Protein AF-A0A385XI92-F1 (afdb_monomer_lite)

InterPro domains:
  IPR003497 BRO N-terminal domain [PF02498] (9-43)
  IPR003497 BRO N-terminal domain [PS51750] (1-49)

pLDDT: mean 80.77, std 15.71, range [42.44, 97.19]

Structure (mmCIF, N/CA/C/O backbone):
data_AF-A0A385XI92-F1
#
_entry.id   AF-A0A385XI92-F1
#
loop_
_atom_site.group_PDB
_atom_site.id
_atom_site.type_symbol
_atom_site.label_atom_id
_atom_site.label_alt_id
_atom_site.label_comp_id
_atom_site.label_asym_id
_atom_site.label_entity_id
_atom_site.label_seq_id
_atom_site.pdbx_PDB_ins_code
_atom_site.Cartn_x
_atom_site.Cartn_y
_atom_site.Cartn_z
_atom_site.occupancy
_atom_site.B_iso_or_equiv
_atom_site.auth_seq_id
_atom_site.auth_comp_id
_atom_site.auth_asym_id
_atom_site.auth_atom_id
_atom_site.pdbx_PDB_model_num
ATOM 1 N N . MET A 1 1 ? -1.709 -24.826 -42.541 1.00 44.91 1 MET A N 1
ATOM 2 C CA . MET A 1 1 ? -0.319 -25.201 -42.208 1.00 44.91 1 MET A CA 1
ATOM 3 C C . MET A 1 1 ? -0.033 -24.626 -40.836 1.00 44.91 1 MET A C 1
ATOM 5 O O . MET A 1 1 ? 0.054 -23.412 -40.724 1.00 44.91 1 MET A O 1
ATOM 9 N N . GLU A 1 2 ? 0.002 -25.461 -39.801 1.00 51.88 2 GLU A N 1
ATOM 10 C CA . GLU A 1 2 ? 0.346 -25.029 -38.439 1.00 51.88 2 GLU A CA 1
ATOM 11 C C . GLU A 1 2 ? 1.842 -25.262 -38.175 1.00 51.88 2 GLU A C 1
ATOM 13 O O . GLU A 1 2 ? 2.413 -26.230 -38.678 1.00 51.88 2 GLU A O 1
ATOM 18 N N . HIS A 1 3 ? 2.494 -24.346 -37.450 1.00 61.97 3 HIS A N 1
ATOM 19 C CA . HIS A 1 3 ? 3.950 -24.328 -37.247 1.00 61.97 3 HIS A CA 1
ATOM 20 C C . HIS A 1 3 ? 4.358 -25.015 -35.921 1.00 61.97 3 HIS A C 1
ATOM 22 O O . HIS A 1 3 ? 3.984 -24.519 -34.857 1.00 61.97 3 HIS A O 1
ATOM 28 N N . PRO A 1 4 ? 5.168 -26.094 -35.942 1.00 64.88 4 PRO A N 1
ATOM 29 C CA . PRO A 1 4 ? 5.324 -27.019 -34.810 1.00 64.88 4 PRO A CA 1
ATOM 30 C C . PRO A 1 4 ? 6.434 -26.689 -33.783 1.00 64.88 4 PRO A C 1
ATOM 32 O O . PRO A 1 4 ? 6.921 -27.591 -33.111 1.00 64.88 4 PRO A O 1
ATOM 35 N N . TRP A 1 5 ? 6.857 -25.429 -33.613 1.00 63.03 5 TRP A N 1
ATOM 36 C CA . TRP A 1 5 ? 8.017 -25.093 -32.747 1.00 63.03 5 TRP A CA 1
ATOM 37 C C . TRP A 1 5 ? 7.770 -24.054 -31.654 1.00 63.03 5 TRP A C 1
ATOM 39 O O . TRP A 1 5 ? 8.697 -23.714 -30.918 1.00 63.03 5 TRP A O 1
ATOM 49 N N . ARG A 1 6 ? 6.549 -23.535 -31.496 1.00 60.31 6 ARG A N 1
ATOM 50 C CA . ARG A 1 6 ? 6.285 -22.549 -30.440 1.00 60.31 6 ARG A CA 1
ATOM 51 C C . ARG A 1 6 ? 5.862 -23.240 -29.142 1.00 60.31 6 ARG A C 1
ATOM 53 O O . ARG A 1 6 ? 4.695 -23.206 -28.767 1.00 60.31 6 ARG A O 1
ATOM 60 N N . ASN A 1 7 ? 6.828 -23.838 -28.444 1.00 64.69 7 ASN A N 1
ATOM 61 C CA . ASN A 1 7 ? 6.671 -24.152 -27.024 1.00 64.69 7 ASN A CA 1
ATOM 62 C C . ASN A 1 7 ? 6.607 -22.827 -26.263 1.00 64.69 7 ASN A C 1
ATOM 64 O O . ASN A 1 7 ? 7.625 -22.191 -25.998 1.00 64.69 7 ASN A O 1
ATOM 68 N N . THR A 1 8 ? 5.392 -22.362 -25.988 1.00 66.50 8 THR A N 1
ATOM 69 C CA . THR A 1 8 ? 5.192 -21.195 -25.130 1.00 66.50 8 THR A CA 1
ATOM 70 C C . THR A 1 8 ? 5.288 -21.701 -23.700 1.00 66.50 8 THR A C 1
ATOM 72 O O . THR A 1 8 ? 4.308 -22.190 -23.144 1.00 66.50 8 THR A O 1
ATOM 75 N N . GLU A 1 9 ? 6.489 -21.672 -23.129 1.00 74.75 9 GLU A N 1
ATOM 76 C CA . GLU A 1 9 ? 6.653 -21.921 -21.700 1.00 74.75 9 GLU A CA 1
ATOM 77 C C . GLU A 1 9 ? 5.978 -20.780 -20.935 1.00 74.75 9 GLU A C 1
ATOM 79 O O . GLU A 1 9 ? 6.358 -19.612 -21.040 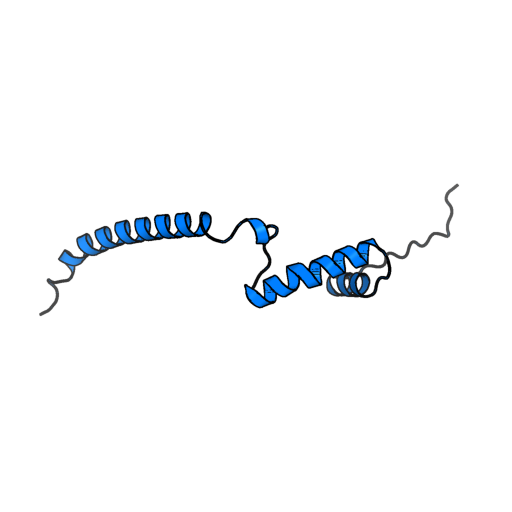1.00 74.75 9 GLU A O 1
ATOM 84 N N . TYR A 1 10 ? 4.919 -21.117 -20.202 1.00 77.50 10 TYR A N 1
ATOM 85 C CA . TYR A 1 10 ? 4.241 -20.178 -19.325 1.00 77.50 10 TYR A CA 1
ATOM 86 C C . TYR A 1 10 ? 4.990 -20.118 -17.996 1.00 77.50 10 TYR A C 1
ATOM 88 O O . TYR A 1 10 ? 5.005 -21.085 -17.235 1.00 77.50 10 TYR A O 1
ATOM 96 N N . SER A 1 11 ? 5.579 -18.966 -17.690 1.00 81.75 11 SER A N 1
ATOM 97 C CA . SER A 1 11 ? 6.134 -18.709 -16.362 1.00 81.75 11 SER A CA 1
ATOM 98 C C . SER A 1 11 ? 5.004 -18.391 -15.388 1.00 81.75 11 SER A C 1
ATOM 100 O O . SER A 1 11 ? 4.437 -17.299 -15.415 1.00 81.75 11 SER A O 1
ATOM 102 N N . ILE A 1 12 ? 4.677 -19.351 -14.523 1.00 88.62 12 ILE A N 1
ATOM 103 C CA . ILE A 1 12 ? 3.719 -19.172 -13.430 1.00 88.62 12 ILE A CA 1
ATOM 104 C C . ILE A 1 12 ? 4.494 -18.708 -12.197 1.00 88.62 12 ILE A C 1
ATOM 106 O O . ILE A 1 12 ? 5.407 -19.389 -11.734 1.00 88.62 12 ILE A O 1
ATOM 110 N N . ILE A 1 13 ? 4.124 -17.550 -11.658 1.00 93.12 13 ILE A N 1
ATOM 111 C CA . ILE A 1 13 ? 4.691 -17.010 -10.420 1.00 93.12 13 ILE A CA 1
ATOM 112 C C . ILE A 1 13 ? 3.583 -16.809 -9.391 1.00 93.12 13 ILE A C 1
ATOM 114 O O . ILE A 1 13 ? 2.448 -16.489 -9.739 1.00 93.12 13 ILE A O 1
ATOM 118 N N . ASN A 1 14 ? 3.922 -16.999 -8.119 1.00 95.56 14 ASN A N 1
ATOM 119 C CA . ASN A 1 14 ? 3.033 -16.665 -7.011 1.00 95.56 14 ASN A CA 1
ATOM 120 C C . ASN A 1 14 ? 3.117 -15.164 -6.675 1.00 95.56 14 ASN A C 1
ATOM 122 O O . ASN A 1 14 ? 3.890 -14.414 -7.274 1.00 95.56 14 ASN A O 1
ATOM 126 N N . GLU A 1 15 ? 2.338 -14.724 -5.689 1.00 95.50 15 GLU A N 1
ATOM 127 C CA . GLU A 1 15 ? 2.284 -13.318 -5.280 1.00 95.50 15 GLU A CA 1
ATOM 128 C C . GLU A 1 15 ? 3.643 -12.776 -4.799 1.00 95.50 15 GLU A C 1
ATOM 130 O O . GLU A 1 15 ? 4.046 -11.675 -5.174 1.00 95.50 15 GLU A O 1
ATOM 135 N N . SER A 1 16 ? 4.401 -13.571 -4.038 1.00 96.31 16 SER A N 1
ATOM 136 C CA . SER A 1 16 ? 5.749 -13.183 -3.608 1.00 96.31 16 SER A CA 1
ATOM 137 C C . SER A 1 16 ? 6.670 -12.951 -4.812 1.00 96.31 16 SER A C 1
ATOM 139 O O . SER A 1 16 ? 7.325 -11.911 -4.896 1.00 96.31 16 SER A O 1
ATOM 141 N N . GLY A 1 17 ? 6.652 -13.864 -5.788 1.00 95.50 17 GLY A N 1
ATOM 142 C CA . GLY A 1 17 ? 7.409 -13.738 -7.031 1.00 95.50 17 G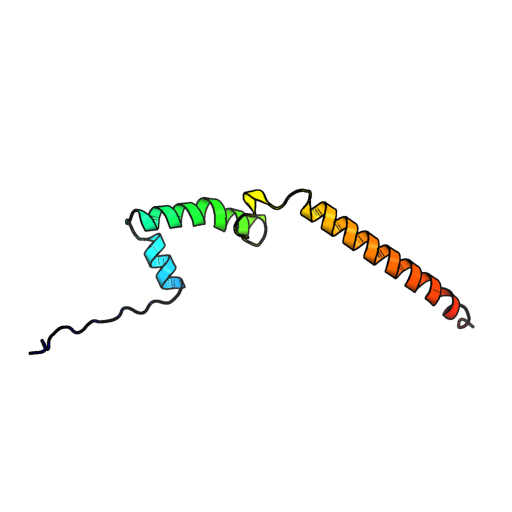LY A CA 1
ATOM 143 C C . GLY A 1 17 ? 6.976 -12.540 -7.878 1.00 95.50 17 GLY A C 1
ATOM 144 O O . GLY A 1 17 ? 7.829 -11.848 -8.437 1.00 95.50 17 GLY A O 1
ATOM 145 N N . LEU A 1 18 ? 5.674 -12.241 -7.925 1.00 94.62 18 LEU A N 1
ATOM 146 C CA . LEU A 1 18 ? 5.140 -11.057 -8.599 1.00 94.62 18 LEU A CA 1
ATOM 147 C C . LEU A 1 18 ? 5.714 -9.772 -7.993 1.00 94.62 18 LEU A C 1
ATOM 149 O O . LEU A 1 18 ? 6.227 -8.923 -8.727 1.00 94.62 18 LEU A O 1
ATOM 153 N N . TYR A 1 19 ? 5.689 -9.634 -6.666 1.00 95.62 19 TYR A N 1
ATOM 154 C CA . TYR A 1 19 ? 6.269 -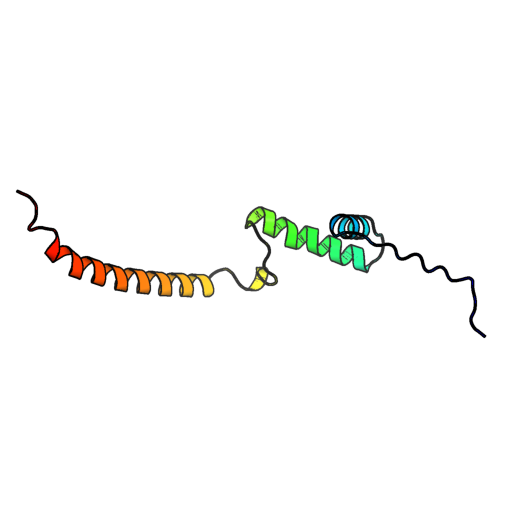8.462 -6.016 1.00 95.62 19 TYR A CA 1
ATOM 155 C C . TYR A 1 19 ? 7.781 -8.388 -6.224 1.00 95.62 19 TYR A C 1
ATOM 157 O O . TYR A 1 19 ? 8.274 -7.325 -6.596 1.00 95.62 19 TYR A O 1
ATOM 165 N N . SER A 1 20 ? 8.525 -9.488 -6.077 1.00 95.50 20 SER A N 1
ATOM 166 C CA . SER A 1 20 ? 9.969 -9.511 -6.360 1.00 95.50 20 SER A CA 1
ATOM 167 C C . SER A 1 20 ? 10.290 -9.045 -7.786 1.00 95.50 20 SER A C 1
ATOM 169 O O . SER A 1 20 ? 11.227 -8.263 -7.993 1.00 95.50 20 SER A O 1
ATOM 171 N N . LEU A 1 21 ? 9.488 -9.459 -8.770 1.00 94.94 21 LEU A N 1
ATOM 172 C CA . LEU A 1 21 ? 9.631 -9.039 -10.161 1.00 94.94 21 LEU A CA 1
ATOM 173 C C . LEU A 1 21 ? 9.365 -7.537 -10.335 1.00 94.94 21 LEU A C 1
ATOM 175 O O . LEU A 1 21 ? 10.158 -6.829 -10.958 1.00 94.94 21 LEU A O 1
ATOM 179 N N . ILE A 1 22 ? 8.281 -7.017 -9.759 1.00 95.44 22 ILE A N 1
ATOM 180 C CA . ILE A 1 22 ? 7.946 -5.590 -9.855 1.00 95.44 22 ILE A CA 1
ATOM 181 C C . ILE A 1 22 ? 9.001 -4.731 -9.141 1.00 95.44 22 ILE A C 1
ATOM 183 O O . ILE A 1 22 ? 9.444 -3.709 -9.676 1.00 95.44 22 ILE A O 1
ATOM 187 N N . LEU A 1 23 ? 9.445 -5.156 -7.954 1.00 94.38 23 LEU A N 1
ATOM 188 C CA . LEU A 1 23 ? 10.426 -4.433 -7.149 1.00 94.38 23 LEU A CA 1
ATOM 189 C C . LEU A 1 23 ? 11.785 -4.323 -7.869 1.00 94.38 23 LEU A C 1
ATOM 191 O O . LEU A 1 23 ? 12.392 -3.245 -7.898 1.00 94.38 23 LEU A O 1
ATOM 195 N N . SER A 1 24 ? 12.216 -5.392 -8.541 1.00 95.06 24 SER A N 1
ATOM 196 C CA . SER A 1 24 ? 13.470 -5.433 -9.310 1.00 95.06 24 SER A CA 1
ATOM 197 C C . SER A 1 24 ? 13.381 -4.803 -10.710 1.00 95.06 24 SER A C 1
ATOM 199 O O . SER A 1 24 ? 14.398 -4.378 -11.263 1.00 95.06 24 SER A O 1
ATOM 201 N N . SER A 1 25 ? 12.180 -4.673 -11.281 1.00 96.12 25 SER A N 1
ATOM 202 C CA . SER A 1 25 ? 11.986 -4.179 -12.649 1.00 96.12 25 SER A CA 1
ATOM 203 C C . SER A 1 25 ? 12.430 -2.721 -12.856 1.00 96.12 25 SER A C 1
ATOM 205 O O . SER A 1 25 ? 12.244 -1.837 -12.008 1.00 96.12 25 SER A O 1
ATOM 207 N N . LYS A 1 26 ? 13.003 -2.448 -14.037 1.00 95.69 26 LYS A N 1
ATOM 208 C CA . LYS A 1 26 ? 13.425 -1.108 -14.490 1.00 95.69 26 LYS A CA 1
ATOM 209 C C . LYS A 1 26 ? 12.370 -0.394 -15.345 1.00 95.69 26 LYS A C 1
ATOM 211 O O . LYS A 1 26 ? 12.573 0.773 -15.685 1.00 95.69 26 LYS A O 1
ATOM 216 N N . LEU A 1 27 ? 11.264 -1.067 -15.674 1.00 97.19 27 LEU A N 1
ATOM 217 C CA . LEU A 1 27 ? 10.202 -0.515 -16.515 1.00 97.19 27 LEU A CA 1
ATOM 218 C C . LEU A 1 27 ? 9.539 0.710 -15.854 1.00 97.19 27 LEU A C 1
ATOM 220 O O . LEU A 1 27 ? 9.362 0.715 -14.631 1.00 97.19 27 LEU A O 1
ATOM 224 N N . PRO A 1 28 ? 9.140 1.741 -16.626 1.00 96.62 28 PRO A N 1
ATOM 225 C CA . PRO A 1 28 ? 8.490 2.936 -16.082 1.00 96.62 28 PRO A CA 1
ATOM 226 C C . PRO A 1 28 ? 7.254 2.628 -15.226 1.00 96.62 28 PRO A C 1
ATOM 228 O O . PRO A 1 28 ? 7.088 3.196 -14.151 1.00 96.62 28 PRO A O 1
ATOM 231 N N . GLN A 1 29 ? 6.434 1.667 -15.648 1.00 95.75 29 GLN A N 1
ATOM 232 C CA . GLN A 1 29 ? 5.216 1.251 -14.950 1.00 95.75 29 GLN A CA 1
ATOM 233 C C . GLN A 1 29 ? 5.536 0.639 -13.580 1.00 95.75 29 GLN A C 1
ATOM 235 O O . GLN A 1 29 ? 4.907 0.974 -12.578 1.00 95.75 29 GLN A O 1
ATOM 240 N N . ALA A 1 30 ? 6.583 -0.189 -13.509 1.00 96.75 30 ALA A N 1
ATOM 241 C CA . ALA A 1 30 ? 7.047 -0.758 -12.249 1.00 96.75 30 ALA A CA 1
ATOM 242 C C . ALA A 1 30 ? 7.573 0.325 -11.295 1.00 96.75 30 ALA A C 1
ATOM 244 O O . ALA A 1 30 ? 7.381 0.228 -10.087 1.00 96.75 30 ALA A O 1
ATOM 245 N N . LYS A 1 31 ? 8.203 1.391 -11.810 1.00 95.88 31 LYS A N 1
ATOM 246 C CA . LYS A 1 31 ? 8.633 2.528 -10.977 1.00 95.88 31 LYS A CA 1
ATOM 247 C C . LYS A 1 31 ? 7.448 3.260 -10.344 1.00 95.88 31 LYS A C 1
ATOM 249 O O . LYS A 1 31 ? 7.544 3.614 -9.173 1.00 95.88 31 LYS A O 1
ATOM 254 N N . ILE A 1 32 ? 6.351 3.447 -11.082 1.00 96.19 32 ILE A N 1
ATOM 255 C CA . ILE A 1 32 ? 5.124 4.075 -10.562 1.00 96.19 32 ILE A CA 1
ATOM 256 C C . ILE A 1 32 ? 4.550 3.234 -9.421 1.00 96.19 32 ILE A C 1
ATOM 258 O O . ILE A 1 32 ? 4.333 3.755 -8.331 1.00 96.19 32 ILE A O 1
ATOM 262 N N . PHE A 1 33 ? 4.399 1.924 -9.633 1.00 95.50 33 PHE A N 1
ATOM 263 C CA . PHE A 1 33 ? 3.906 1.019 -8.594 1.00 95.50 33 PHE A CA 1
ATOM 264 C C . PHE A 1 33 ? 4.809 1.018 -7.354 1.00 95.50 33 PHE A C 1
ATOM 266 O O . PHE A 1 33 ? 4.326 1.162 -6.235 1.00 95.50 33 PHE A O 1
ATOM 273 N N . LYS A 1 34 ? 6.133 0.933 -7.538 1.00 95.38 34 LYS A N 1
ATOM 274 C CA . LYS A 1 34 ? 7.103 1.015 -6.434 1.00 95.38 34 LYS A CA 1
ATOM 275 C C . LYS A 1 34 ? 6.963 2.303 -5.637 1.00 95.38 34 LYS A C 1
ATOM 277 O O . LYS A 1 34 ? 6.985 2.265 -4.409 1.00 95.38 34 LYS A O 1
ATOM 282 N N . ALA A 1 35 ? 6.836 3.436 -6.323 1.00 95.50 35 ALA A N 1
ATOM 283 C CA . ALA A 1 35 ? 6.673 4.727 -5.673 1.00 95.50 35 ALA A CA 1
ATOM 284 C C . ALA A 1 35 ? 5.369 4.771 -4.870 1.00 95.50 35 ALA A C 1
ATOM 286 O O . ALA A 1 35 ? 5.399 5.159 -3.709 1.00 95.50 35 ALA A O 1
ATOM 287 N N . TRP A 1 36 ? 4.263 4.307 -5.451 1.00 94.75 36 TRP A N 1
ATOM 288 C CA . TRP A 1 36 ? 2.965 4.242 -4.785 1.00 94.75 36 TRP A CA 1
ATOM 289 C C . TRP A 1 36 ? 3.001 3.353 -3.531 1.00 94.75 36 TRP A C 1
ATOM 291 O O . TRP A 1 36 ? 2.677 3.808 -2.435 1.00 94.75 36 TRP A O 1
ATOM 301 N N . VAL A 1 37 ? 3.513 2.121 -3.644 1.00 94.94 37 VAL A N 1
ATOM 302 C CA . VAL A 1 37 ? 3.618 1.200 -2.499 1.00 94.94 37 VAL A CA 1
ATOM 303 C C . VAL A 1 37 ? 4.500 1.773 -1.386 1.00 94.94 37 VAL A C 1
ATOM 305 O O . VAL A 1 37 ? 4.140 1.711 -0.213 1.00 94.94 37 VAL A O 1
ATOM 308 N N . THR A 1 38 ? 5.659 2.340 -1.731 1.00 94.88 38 THR A N 1
ATOM 309 C CA . THR A 1 38 ? 6.633 2.811 -0.728 1.00 94.88 38 THR A CA 1
ATOM 310 C C . THR A 1 38 ? 6.276 4.156 -0.103 1.00 94.88 38 THR A C 1
ATOM 312 O O . THR A 1 38 ? 6.678 4.409 1.031 1.00 94.88 38 THR A O 1
ATOM 315 N N . ARG A 1 39 ? 5.538 5.019 -0.810 1.00 95.06 39 ARG A N 1
ATOM 316 C CA . ARG A 1 39 ? 5.174 6.359 -0.326 1.00 95.06 39 ARG A CA 1
ATOM 317 C C . ARG A 1 39 ? 3.799 6.419 0.325 1.00 95.06 39 ARG A C 1
ATOM 319 O O . ARG A 1 39 ? 3.632 7.211 1.243 1.00 95.06 39 ARG A O 1
ATOM 326 N N . GLU A 1 40 ? 2.852 5.594 -0.112 1.00 92.12 40 GLU A N 1
ATOM 327 C CA . GLU A 1 40 ? 1.465 5.649 0.368 1.00 92.12 40 GLU A CA 1
ATOM 328 C C . GLU A 1 40 ? 1.104 4.400 1.177 1.00 92.12 40 GLU A C 1
ATOM 330 O O . GLU A 1 40 ? 0.779 4.484 2.363 1.00 92.12 40 GLU A O 1
ATOM 335 N N . VAL A 1 41 ? 1.223 3.219 0.562 1.00 93.31 41 VAL A N 1
ATOM 336 C CA . VAL A 1 41 ? 0.694 1.968 1.130 1.00 93.31 41 VAL A CA 1
ATOM 337 C C . VAL A 1 41 ? 1.449 1.541 2.387 1.00 93.31 41 VAL A C 1
ATOM 339 O O . VAL A 1 41 ? 0.853 1.417 3.457 1.00 93.31 41 VAL A O 1
ATOM 342 N N . LEU A 1 42 ? 2.765 1.330 2.291 1.00 95.62 42 LEU A N 1
ATOM 343 C CA . LEU A 1 42 ? 3.566 0.848 3.420 1.00 95.62 42 LEU A CA 1
ATOM 344 C C . LEU A 1 42 ? 3.597 1.846 4.587 1.00 95.62 42 LEU A C 1
ATOM 346 O O . LEU A 1 42 ? 3.433 1.410 5.730 1.00 95.62 42 LEU A O 1
ATOM 350 N N . PRO A 1 43 ? 3.755 3.169 4.364 1.00 93.94 43 PRO A N 1
ATOM 351 C CA . PRO A 1 43 ? 3.652 4.138 5.447 1.00 93.94 43 PRO A CA 1
ATOM 352 C C . PRO A 1 43 ? 2.292 4.117 6.144 1.00 93.94 43 PRO A C 1
ATOM 354 O O . PRO A 1 43 ? 2.266 4.223 7.369 1.00 93.94 43 PRO A O 1
ATOM 357 N N . SER A 1 44 ? 1.192 3.944 5.403 1.00 91.19 44 SER A N 1
ATOM 358 C CA . SER A 1 44 ? -0.137 3.800 5.999 1.00 91.19 44 SER A CA 1
ATOM 359 C C . SER A 1 44 ? -0.249 2.562 6.867 1.00 91.19 44 SER A C 1
ATOM 361 O O . SER A 1 44 ? -0.632 2.671 8.025 1.00 91.19 44 SER A O 1
ATOM 363 N N . ILE A 1 45 ? 0.118 1.393 6.336 1.00 94.44 45 ILE A N 1
ATOM 364 C CA . ILE A 1 45 ? 0.036 0.134 7.083 1.00 94.44 45 ILE A CA 1
ATOM 365 C C . ILE A 1 45 ? 0.871 0.232 8.360 1.00 94.44 45 ILE A C 1
ATOM 367 O O . ILE A 1 45 ? 0.400 -0.123 9.435 1.00 94.44 45 ILE A O 1
ATOM 371 N N . ARG A 1 46 ? 2.084 0.793 8.271 1.00 94.94 46 ARG A N 1
ATOM 372 C CA . ARG A 1 46 ? 2.963 0.984 9.431 1.00 94.94 46 ARG A CA 1
ATOM 373 C C . ARG A 1 46 ? 2.352 1.892 10.505 1.00 94.94 46 ARG A C 1
ATOM 375 O O . ARG A 1 46 ? 2.602 1.659 11.682 1.00 94.94 46 ARG A O 1
ATOM 382 N N . LYS A 1 47 ? 1.634 2.952 10.119 1.00 87.69 47 LYS A N 1
ATOM 383 C CA . LYS A 1 47 ? 1.057 3.932 11.059 1.00 87.69 47 LYS A CA 1
ATOM 384 C C . LYS A 1 47 ? -0.308 3.507 11.603 1.00 87.69 47 LYS A C 1
ATOM 386 O O . LYS A 1 47 ? -0.575 3.710 12.779 1.00 87.69 47 LYS A O 1
ATOM 391 N N . ASN A 1 48 ? -1.145 2.935 10.745 1.00 86.19 48 ASN A N 1
ATOM 392 C CA . ASN A 1 48 ? -2.580 2.772 10.973 1.00 86.19 48 ASN A CA 1
ATOM 393 C C . ASN A 1 48 ? -3.001 1.293 11.057 1.00 86.19 48 ASN A C 1
ATOM 395 O O . ASN A 1 48 ? -4.172 1.004 11.268 1.00 86.19 48 ASN A O 1
ATOM 399 N N . GLY A 1 49 ? -2.083 0.348 10.824 1.00 88.19 49 GLY A N 1
ATOM 400 C CA . GLY A 1 49 ? -2.371 -1.091 10.791 1.00 88.19 49 GLY A CA 1
ATOM 401 C C . GLY A 1 49 ? -3.010 -1.588 9.488 1.00 88.19 49 GLY A C 1
ATOM 402 O O . GLY A 1 49 ? -3.178 -2.790 9.313 1.00 88.19 49 GLY A O 1
ATOM 403 N N . GLY A 1 50 ? -3.327 -0.693 8.548 1.00 87.50 50 GLY A N 1
ATOM 404 C CA . GLY A 1 50 ? -3.933 -1.037 7.263 1.00 87.50 50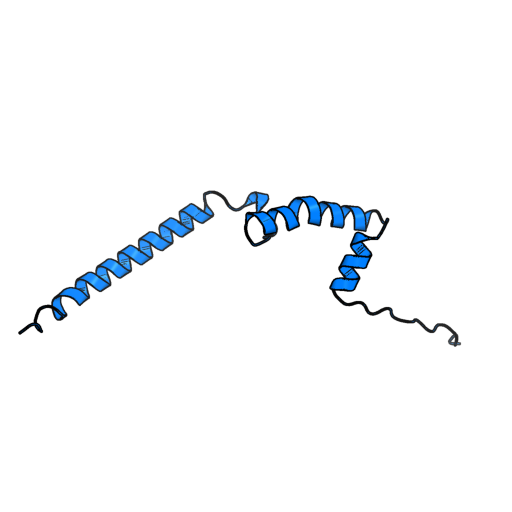 GLY A CA 1
ATOM 405 C C . GLY A 1 50 ? -3.784 0.061 6.209 1.00 87.50 50 GLY A C 1
ATOM 406 O O . GLY A 1 50 ? -3.299 1.161 6.487 1.00 87.50 50 GLY A O 1
ATOM 407 N N . TYR A 1 51 ? -4.186 -0.253 4.978 1.00 88.38 51 TYR A N 1
ATOM 408 C CA . TYR A 1 51 ? -4.316 0.703 3.878 1.00 88.38 51 TYR A CA 1
ATOM 409 C C . TYR A 1 51 ? -5.731 0.617 3.309 1.00 88.38 51 TYR A C 1
ATOM 411 O O . TYR A 1 51 ? -6.163 -0.453 2.882 1.00 88.38 51 TYR A O 1
ATOM 419 N N . ILE A 1 52 ? -6.435 1.746 3.284 1.00 84.50 52 ILE A N 1
ATOM 420 C CA . ILE A 1 52 ? -7.731 1.898 2.624 1.00 84.50 52 ILE A CA 1
ATOM 421 C C . ILE A 1 52 ? -7.529 2.848 1.444 1.00 84.50 52 ILE A C 1
ATOM 423 O O . ILE A 1 52 ? -7.078 3.984 1.604 1.00 84.50 52 ILE A O 1
ATOM 427 N N . ALA A 1 53 ? -7.866 2.395 0.237 1.00 79.19 53 ALA A N 1
ATOM 428 C CA . ALA A 1 53 ? -7.778 3.234 -0.951 1.00 79.19 53 ALA A CA 1
ATOM 429 C C . ALA A 1 53 ? -8.636 4.503 -0.768 1.00 79.19 53 ALA A C 1
ATOM 431 O O . ALA A 1 53 ? -9.836 4.428 -0.513 1.00 79.19 53 ALA A O 1
ATOM 432 N N . GLY A 1 54 ? -8.012 5.679 -0.879 1.00 69.19 54 GLY A N 1
ATOM 433 C CA . GLY A 1 54 ? -8.686 6.967 -0.671 1.00 69.19 54 GLY A CA 1
ATOM 434 C 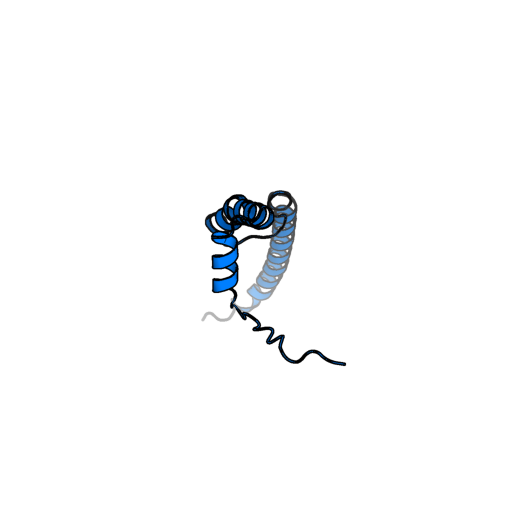C . GLY A 1 54 ? -8.764 7.453 0.783 1.00 69.19 54 GLY A C 1
ATOM 435 O O . GLY A 1 54 ? -9.373 8.493 1.021 1.00 69.19 54 GLY A O 1
ATOM 436 N N . GLN A 1 55 ? -8.122 6.774 1.739 1.00 64.69 55 GLN A N 1
ATOM 437 C CA . GLN A 1 55 ? -8.028 7.208 3.145 1.00 64.69 55 GLN A CA 1
ATOM 438 C C . GLN A 1 55 ? -7.438 8.616 3.325 1.00 64.69 55 GLN A C 1
ATOM 440 O O . GLN A 1 55 ? -7.884 9.350 4.199 1.00 64.69 55 GLN A O 1
ATOM 445 N N . GLU A 1 56 ? -6.508 9.023 2.449 1.00 61.16 56 GLU A N 1
ATOM 446 C CA . GLU A 1 56 ? -5.895 10.363 2.426 1.00 61.16 56 GLU A CA 1
ATOM 447 C C . GLU A 1 56 ? -6.958 11.469 2.297 1.00 61.16 56 GLU A C 1
ATOM 449 O O . GLU A 1 56 ? -6.724 12.610 2.678 1.00 61.16 56 GLU A O 1
ATOM 454 N N . LYS A 1 57 ? -8.136 11.133 1.747 1.00 55.31 57 LYS A N 1
ATOM 455 C CA . LYS A 1 57 ? -9.228 12.071 1.469 1.00 55.31 57 LYS A CA 1
ATOM 456 C C . LYS A 1 57 ? -10.452 11.907 2.369 1.00 55.31 57 LYS A C 1
ATOM 458 O O . LYS A 1 57 ? -11.379 12.694 2.213 1.00 55.31 57 LYS A O 1
ATOM 463 N N . LYS A 1 58 ? -10.529 10.882 3.227 1.00 53.84 58 LYS A N 1
ATOM 464 C CA . LYS A 1 58 ? -11.837 10.442 3.754 1.00 53.84 58 LYS A CA 1
ATOM 465 C C . LYS A 1 58 ? -11.958 10.162 5.246 1.00 53.84 58 LYS A C 1
ATOM 467 O O . LYS A 1 58 ? -13.065 9.848 5.668 1.00 53.84 58 LYS A O 1
ATOM 472 N N . LEU A 1 59 ? -10.908 10.257 6.054 1.00 55.91 59 LEU A N 1
ATOM 473 C CA . LEU A 1 59 ? -10.970 9.616 7.371 1.00 55.91 59 LEU A CA 1
ATOM 474 C C . LEU A 1 59 ? -10.601 10.499 8.556 1.00 55.91 59 LEU A C 1
ATOM 476 O O . LEU A 1 59 ? -9.803 10.052 9.362 1.00 55.91 59 LEU A O 1
ATOM 480 N N . ASN A 1 60 ? -11.156 11.703 8.705 1.00 62.72 60 ASN A N 1
ATOM 481 C CA . ASN A 1 60 ? -10.811 12.482 9.902 1.00 62.72 60 ASN A CA 1
ATOM 482 C C . ASN A 1 60 ? -12.004 12.891 10.770 1.00 62.72 60 ASN A C 1
ATOM 484 O O . ASN A 1 60 ? -11.965 12.607 11.959 1.00 62.72 60 ASN A O 1
ATOM 488 N N . GLU A 1 61 ? -13.066 13.501 10.245 1.00 60.53 61 GLU A N 1
ATOM 489 C CA . GLU A 1 61 ? -14.008 14.180 11.158 1.00 60.53 61 GLU A CA 1
ATOM 490 C C . GLU A 1 61 ? -15.461 13.765 10.970 1.00 60.53 61 GLU A C 1
ATOM 492 O O . GLU A 1 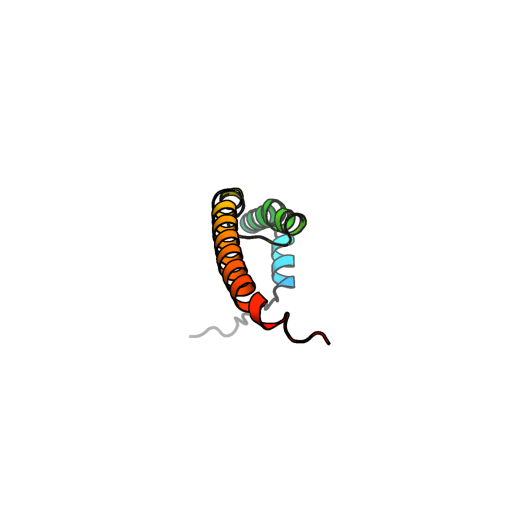61 ? -16.082 13.326 11.928 1.00 60.53 61 GLU A O 1
ATOM 497 N N . GLU A 1 62 ? -15.995 13.819 9.753 1.00 65.00 62 GLU A N 1
ATOM 498 C CA . GLU A 1 62 ? -17.431 13.608 9.523 1.00 65.00 62 GLU A CA 1
ATOM 499 C C . GLU A 1 62 ? -17.868 12.158 9.785 1.00 65.00 62 GLU A C 1
ATOM 501 O O . GLU A 1 62 ? -18.771 11.911 10.576 1.00 65.00 62 GLU A O 1
ATOM 506 N N . LEU A 1 63 ? -17.146 11.176 9.230 1.00 69.81 63 LEU A N 1
ATOM 507 C CA . LEU A 1 63 ? -17.443 9.756 9.460 1.00 69.81 63 LEU A CA 1
ATOM 508 C C . LEU A 1 63 ? -17.242 9.344 10.928 1.00 69.81 63 LEU A C 1
ATOM 510 O O . LEU A 1 63 ? -17.957 8.484 11.439 1.00 69.81 63 LEU A O 1
ATOM 514 N N . LEU A 1 64 ? -16.261 9.947 11.606 1.00 78.25 64 LEU A N 1
ATOM 515 C CA . LEU A 1 64 ? -16.020 9.702 13.026 1.00 78.25 64 LEU A CA 1
ATOM 516 C C . LEU A 1 64 ? -17.121 10.344 13.881 1.00 78.25 64 LEU A C 1
ATOM 518 O O . LEU A 1 64 ? -17.597 9.713 14.820 1.00 78.25 64 LEU A O 1
ATOM 522 N N . ALA A 1 65 ? -17.559 11.556 13.536 1.00 78.31 65 ALA A N 1
ATOM 523 C CA . ALA A 1 65 ? -18.667 12.238 14.192 1.00 78.31 65 ALA A CA 1
ATOM 524 C C . ALA A 1 65 ? -19.972 11.442 14.055 1.00 78.31 65 ALA A C 1
ATOM 526 O O . ALA A 1 65 ? -20.650 11.212 15.057 1.00 78.31 65 ALA A O 1
ATOM 527 N N . ASP A 1 66 ? -20.272 10.937 12.856 1.00 79.62 66 ASP A N 1
ATOM 528 C CA . ASP A 1 66 ? -21.436 10.083 12.609 1.00 79.62 66 ASP A CA 1
ATOM 529 C C . ASP A 1 66 ? -21.358 8.776 13.407 1.00 79.62 66 ASP A C 1
ATOM 531 O O . ASP A 1 66 ? -22.331 8.374 14.050 1.00 79.62 66 ASP A O 1
ATOM 535 N N . ALA A 1 67 ? -20.188 8.129 13.429 1.00 86.00 67 ALA A N 1
ATOM 536 C CA . ALA A 1 67 ? -19.979 6.904 14.196 1.00 86.00 67 ALA A CA 1
ATOM 537 C C . ALA A 1 67 ? -20.160 7.127 15.707 1.00 86.00 67 ALA A C 1
ATOM 539 O O . ALA A 1 67 ? -20.808 6.317 16.372 1.00 86.00 67 ALA A O 1
ATOM 540 N N . ILE A 1 68 ? -19.641 8.235 16.248 1.00 88.75 68 ILE A N 1
ATOM 541 C CA . ILE A 1 68 ? -19.808 8.611 17.659 1.00 88.75 68 ILE A CA 1
ATOM 542 C C . ILE A 1 68 ? -21.282 8.890 17.972 1.00 88.75 68 ILE A C 1
ATOM 544 O O . ILE A 1 68 ? -21.789 8.451 19.003 1.00 88.75 68 ILE A O 1
ATOM 548 N N . LEU A 1 69 ? -21.991 9.586 17.083 1.00 88.75 69 LEU A N 1
ATOM 549 C CA . LEU A 1 69 ? -23.397 9.926 17.281 1.00 88.75 69 LEU A CA 1
ATOM 550 C C . LEU A 1 69 ? -24.293 8.680 17.289 1.00 88.75 69 LEU A C 1
ATOM 552 O O . LEU A 1 69 ? -25.190 8.566 18.125 1.00 88.75 69 LEU A O 1
ATOM 556 N N . VAL A 1 70 ? -24.024 7.720 16.400 1.00 90.12 70 VAL A N 1
ATOM 557 C CA . VAL A 1 70 ? -24.716 6.424 16.389 1.00 90.12 70 VAL A CA 1
ATOM 558 C C . VAL A 1 70 ? -24.380 5.613 17.640 1.00 90.12 70 VAL A C 1
ATOM 560 O O . VAL A 1 70 ? -25.292 5.090 18.275 1.00 90.12 70 VAL A O 1
ATOM 563 N N . ALA A 1 71 ? -23.104 5.541 18.031 1.00 91.50 71 ALA A N 1
ATOM 564 C CA . ALA A 1 71 ? -22.689 4.815 19.229 1.00 91.50 71 ALA A CA 1
ATOM 565 C C . ALA A 1 71 ? -23.364 5.365 20.496 1.00 91.50 71 ALA A C 1
ATOM 567 O O . ALA A 1 71 ? -23.914 4.590 21.273 1.00 91.50 71 ALA A O 1
ATOM 568 N N . ASN A 1 72 ? -23.404 6.690 20.666 1.00 91.25 72 ASN A N 1
ATOM 569 C CA . ASN A 1 72 ? -24.064 7.329 21.808 1.00 91.25 72 ASN A CA 1
ATOM 570 C C . ASN A 1 72 ? -25.569 7.047 21.849 1.00 91.25 72 ASN A C 1
ATOM 572 O O . ASN A 1 72 ? -26.111 6.814 22.925 1.00 91.25 72 ASN A O 1
ATOM 576 N N . ARG A 1 73 ? -26.241 7.033 20.690 1.00 91.50 73 ARG A N 1
ATOM 577 C CA . ARG A 1 73 ? -27.663 6.671 20.611 1.00 91.50 73 ARG A CA 1
ATOM 578 C C . ARG A 1 73 ? -27.896 5.235 21.073 1.00 91.50 73 ARG A C 1
ATOM 580 O O . ARG A 1 73 ? -28.752 5.006 21.914 1.00 91.50 73 ARG A O 1
ATOM 587 N N . ILE A 1 74 ? -27.099 4.296 20.562 1.00 90.50 74 ILE A N 1
ATOM 588 C CA . ILE A 1 74 ? -27.208 2.879 20.930 1.00 90.50 74 ILE A CA 1
ATOM 589 C C . ILE A 1 74 ? -26.944 2.693 22.427 1.00 90.50 74 ILE A C 1
ATOM 591 O O . ILE A 1 74 ? -27.651 1.935 23.079 1.00 90.50 74 ILE A O 1
ATOM 595 N N . ILE A 1 75 ? -25.939 3.378 22.983 1.00 93.06 75 ILE A N 1
ATOM 596 C CA . ILE A 1 75 ? -25.639 3.315 24.419 1.00 93.06 75 ILE A CA 1
ATOM 597 C C . ILE A 1 75 ? -26.826 3.834 25.236 1.00 93.06 75 ILE A C 1
ATOM 599 O O . ILE A 1 75 ? -27.249 3.150 26.160 1.00 93.06 75 ILE A O 1
ATOM 603 N N . ALA A 1 76 ? -27.406 4.979 24.863 1.00 90.12 76 ALA A N 1
ATOM 604 C CA . ALA A 1 76 ? -28.554 5.550 25.566 1.00 90.12 76 ALA A CA 1
ATOM 605 C C . ALA A 1 76 ? -29.776 4.614 25.557 1.00 90.12 76 ALA A C 1
ATOM 607 O O . ALA A 1 76 ? -30.369 4.375 26.603 1.00 90.12 76 ALA A O 1
ATOM 608 N N . GLU A 1 77 ? -30.094 4.020 24.402 1.00 89.38 77 GLU A N 1
ATOM 609 C CA . GLU A 1 77 ? -31.183 3.039 24.267 1.00 89.38 77 GLU A CA 1
ATOM 610 C C . GLU A 1 77 ? -30.956 1.801 25.156 1.00 89.38 77 GLU A C 1
ATOM 612 O O . GLU A 1 77 ? -31.894 1.252 25.730 1.00 89.38 77 GLU A O 1
ATOM 617 N N . ARG A 1 78 ? -29.701 1.358 25.301 1.00 81.62 78 ARG A N 1
ATOM 618 C CA . ARG A 1 78 ? -29.343 0.220 26.162 1.00 81.62 78 ARG A CA 1
ATOM 619 C C . ARG A 1 78 ? -29.355 0.562 27.648 1.00 81.62 78 ARG A C 1
ATOM 621 O O . ARG A 1 78 ? -29.671 -0.309 28.451 1.00 81.62 78 ARG A O 1
ATOM 628 N N . GLU A 1 79 ? -28.999 1.787 28.021 1.00 84.69 79 GLU A N 1
ATOM 629 C CA . GLU A 1 79 ? -29.023 2.246 29.414 1.00 84.69 79 GLU A CA 1
ATOM 630 C C . GLU A 1 79 ? -30.465 2.279 29.950 1.00 84.69 79 GLU A C 1
ATOM 632 O O . GLU A 1 79 ? -30.714 1.800 31.056 1.00 84.69 79 GLU A O 1
ATOM 637 N N . GLU A 1 80 ? -31.424 2.738 29.133 1.00 80.31 80 GLU A N 1
ATOM 638 C CA . GLU A 1 80 ? -32.862 2.687 29.448 1.00 80.31 80 GLU A CA 1
ATOM 639 C C . GLU A 1 80 ? -33.341 1.241 29.658 1.00 80.31 80 GLU A C 1
ATOM 641 O O . GLU A 1 80 ? -33.992 0.936 30.659 1.00 80.31 80 GLU A O 1
ATOM 646 N N . GLU A 1 81 ? -32.945 0.320 28.774 1.00 79.94 81 GLU A N 1
ATOM 647 C CA . GLU A 1 81 ? -33.266 -1.108 28.899 1.00 79.94 81 GLU A CA 1
ATOM 648 C C . GLU A 1 81 ? -32.674 -1.718 30.188 1.00 79.94 81 GLU A C 1
ATOM 650 O O . GLU A 1 81 ? -33.329 -2.500 30.881 1.00 79.94 81 GLU A O 1
ATOM 655 N N . ILE A 1 82 ? -31.446 -1.343 30.560 1.00 78.50 82 ILE A N 1
ATOM 656 C CA . ILE A 1 82 ? -30.792 -1.803 31.796 1.00 78.50 82 ILE A CA 1
ATOM 657 C C . ILE A 1 82 ? -31.496 -1.247 33.044 1.00 78.50 82 ILE A C 1
ATOM 659 O O . ILE A 1 82 ? -31.674 -1.986 34.019 1.00 78.50 82 ILE A O 1
ATOM 663 N N . ASP A 1 83 ? -31.921 0.017 33.030 1.00 78.00 83 ASP A N 1
ATOM 664 C CA . ASP A 1 83 ? -32.630 0.650 34.146 1.00 78.00 83 ASP A CA 1
ATOM 665 C C . ASP A 1 83 ? -34.035 0.071 34.362 1.00 78.00 83 ASP A C 1
ATOM 667 O O . ASP A 1 83 ? -34.443 -0.124 35.510 1.00 78.00 83 ASP A O 1
ATOM 671 N N . GLU A 1 84 ? -34.741 -0.326 33.302 1.00 73.69 84 GLU A N 1
ATOM 672 C CA . GLU A 1 84 ? -36.017 -1.049 33.413 1.00 73.69 84 GLU A CA 1
ATOM 673 C C . GLU A 1 84 ? -35.865 -2.478 33.964 1.00 73.69 84 GLU A C 1
ATOM 675 O O . GLU A 1 84 ? -36.786 -3.026 34.584 1.00 73.69 84 GLU A O 1
ATOM 680 N N . LEU A 1 85 ? -34.695 -3.097 33.785 1.00 68.56 85 LEU A N 1
ATOM 681 C CA . LEU A 1 85 ? -34.398 -4.451 34.266 1.00 68.56 85 LEU A CA 1
ATOM 682 C C . LEU A 1 85 ? -33.820 -4.479 35.694 1.00 68.56 85 LEU A C 1
ATOM 684 O O . LEU A 1 85 ? -33.941 -5.495 36.391 1.00 68.56 85 LEU A O 1
ATOM 688 N N . ARG A 1 86 ? -33.257 -3.363 36.174 1.00 64.00 86 ARG A N 1
ATOM 689 C CA . ARG A 1 86 ? -32.777 -3.172 37.556 1.00 64.00 86 ARG A CA 1
ATOM 690 C C . ARG A 1 86 ? -33.826 -3.380 38.668 1.00 64.00 86 ARG A C 1
ATOM 692 O O . ARG A 1 86 ? -33.451 -3.989 39.674 1.00 64.00 86 ARG A O 1
ATOM 699 N N . PRO A 1 87 ? -35.121 -3.005 38.558 1.00 58.94 87 PRO A N 1
ATOM 700 C CA . PRO A 1 87 ? -36.090 -3.205 39.644 1.00 58.94 87 PRO A CA 1
ATOM 701 C C . PRO A 1 87 ? -36.443 -4.672 39.961 1.00 58.94 87 PRO A C 1
ATOM 703 O O . PRO A 1 87 ? -37.167 -4.912 40.926 1.00 58.94 87 PRO A O 1
ATOM 706 N N . LYS A 1 88 ? -35.933 -5.675 39.226 1.00 56.91 88 LYS A N 1
ATOM 707 C CA . LYS A 1 88 ? -36.206 -7.101 39.510 1.00 56.91 88 LYS A CA 1
ATOM 708 C C . LYS A 1 88 ? -35.132 -7.826 40.328 1.00 56.91 88 LYS A C 1
ATOM 710 O O . LYS A 1 88 ? -35.420 -8.905 40.837 1.00 56.91 88 LYS A O 1
ATOM 715 N N . GLN A 1 89 ? -33.928 -7.269 40.490 1.00 54.34 89 GLN A N 1
ATOM 716 C CA . GLN A 1 89 ? -32.828 -7.979 41.170 1.00 54.34 89 GLN A CA 1
ATOM 717 C C . GLN A 1 89 ? -32.668 -7.641 42.664 1.00 54.34 89 GLN A C 1
ATOM 719 O O . GLN A 1 89 ? -32.057 -8.413 43.395 1.00 54.34 89 GLN A O 1
ATOM 724 N N . THR A 1 90 ? -33.274 -6.559 43.167 1.00 52.22 90 THR A N 1
ATOM 725 C CA . THR A 1 90 ? -33.095 -6.129 44.571 1.00 52.22 90 THR A CA 1
ATOM 726 C C . THR A 1 90 ? -33.910 -6.941 45.600 1.00 52.22 90 THR A C 1
ATOM 728 O O . THR A 1 90 ? -33.636 -6.849 46.790 1.00 52.22 90 THR A O 1
ATOM 731 N N . ILE A 1 91 ? -34.870 -7.789 45.196 1.00 56.66 91 ILE A N 1
ATOM 732 C CA . ILE A 1 91 ? -35.724 -8.559 46.142 1.00 56.66 91 ILE A CA 1
ATOM 733 C C . ILE A 1 91 ? -35.149 -9.963 46.474 1.00 56.66 91 ILE A C 1
ATOM 735 O O . ILE A 1 91 ? -35.788 -10.757 47.155 1.00 56.66 91 ILE A O 1
ATOM 739 N N . MET A 1 92 ? -33.921 -10.294 46.054 1.00 52.47 92 MET A N 1
ATOM 740 C CA . MET A 1 92 ? -33.275 -11.590 46.353 1.00 52.47 92 MET A CA 1
ATOM 741 C C . MET A 1 92 ? -31.968 -11.471 47.152 1.00 52.47 92 MET A C 1
ATOM 743 O O . MET A 1 92 ? -31.014 -12.202 46.896 1.00 52.47 92 MET A O 1
ATOM 747 N N . THR A 1 93 ? -31.931 -10.610 48.168 1.00 47.66 93 THR A N 1
ATOM 748 C CA . THR A 1 93 ? -30.856 -10.659 49.171 1.00 47.66 93 THR A CA 1
ATOM 749 C C . THR A 1 93 ? -31.474 -10.783 50.560 1.00 47.66 93 THR A C 1
ATOM 751 O O . THR A 1 93 ? -32.023 -9.820 51.089 1.00 47.66 93 THR A O 1
ATOM 754 N N . ASN A 1 94 ? -31.439 -12.012 51.082 1.00 42.44 94 ASN A N 1
ATOM 755 C CA . ASN A 1 94 ? -31.724 -12.385 52.471 1.00 42.44 94 ASN A CA 1
ATOM 756 C C . ASN A 1 94 ? -30.467 -12.204 53.327 1.00 42.44 94 ASN A C 1
ATOM 758 O O . ASN A 1 94 ? -29.370 -12.478 52.785 1.00 42.44 94 ASN A O 1
#

Foldseek 3Di:
DDDDPPPPDDDDDDPVVVLVCLVPDPDPVSVVVVCCCVPAFVVCCVPPVGDDVCCVPDDDPDVVVVVVVVVVVVVVVVVVVVVVVVVPPPVPDD

Organism: Erysipelothrix rhusiopathiae (NCBI:txid1648)

Radius of gyration: 28.51 Å; chains: 1; bounding box: 50×41×95 Å

Secondary structure (DSSP, 8-state):
---TT---------HHHHHHHHHH--SHHHHHHHHHIIIIIHHHHHHHSS--TTGGGT-SSHHHHHHHHHHHHHHHHHHHHHHHHGGGTTT---

Sequence (94 aa):
MEHPWRNTEYSIINESGLYSLILSSKLPQAKIFKAWVTREVLPSIRKNGGYIAGQEKKLNEELLADAILVANRIIAEREEEIDELRPKQTIMTN